Protein AF-A0A1S3FT47-F1 (afdb_monomer_lite)

Sequence (102 aa):
MASASSQPAALSAEQAKVVLAEVIQAFAAPENAVRMDEARDNACNDMGKMLQFVLPVATQIQQEVIKAYGFSCDGEGGWGAERGAGASPTPIPGFPPRPPPS

Secondary structure (DSSP, 8-state):
------PPPPPPHHHHHHHHHHHHHHHHSHHHHHHHHHHHHHHTT-HHHHHHHHHHHHHHHHHHHHHHTT--S-SS--SS-SSSS----PPPTT-PPPPPP-

InterPro domains:
  IPR026317 Protein C10 [PF14974] (13-77)
  IPR026317 Protein C10 [PTHR13463] (3-77)

Foldseek 3Di:
DDPPPPPDPPQDPVNVVVLVVVLVVLCVPPVLVVQLVVQVVVCVPPPVSCLVRNVVSSVVSSCVSVVVVVDDPPPPPDSPPPDDDDDDPDDDPPDDDDDDDD

Organism: Dipodomys ordii (NCBI:txid10020)

Radius of gyration: 19.79 Å; chains: 1; bounding box: 49×40×38 Å

pLDDT: mean 71.82, std 19.05, range [34.97, 93.06]

Structure (mmCIF, N/CA/C/O backbone):
data_AF-A0A1S3FT47-F1
#
_entry.id   AF-A0A1S3FT47-F1
#
loop_
_atom_site.group_PDB
_atom_site.id
_atom_site.type_symbol
_atom_site.label_atom_id
_atom_site.label_alt_id
_atom_site.label_comp_id
_atom_site.label_asym_id
_atom_site.label_entity_id
_atom_site.label_seq_id
_atom_site.pdbx_PDB_ins_code
_atom_site.Cartn_x
_atom_site.Cartn_y
_atom_site.Cartn_z
_atom_site.occupancy
_atom_site.B_iso_or_equiv
_atom_site.auth_seq_id
_atom_site.auth_comp_id
_atom_site.auth_asym_id
_atom_site.auth_atom_id
_atom_site.pdbx_PDB_model_num
ATOM 1 N N . MET A 1 1 ? -6.722 34.621 24.877 1.00 37.94 1 MET A N 1
ATOM 2 C CA . MET A 1 1 ? -7.603 33.577 24.315 1.00 37.94 1 MET A CA 1
ATOM 3 C C . MET A 1 1 ? -6.793 32.294 24.251 1.00 37.94 1 MET A C 1
ATOM 5 O O . MET A 1 1 ? -5.700 32.335 23.704 1.00 37.94 1 MET A O 1
ATOM 9 N N . ALA A 1 2 ? -7.251 31.218 24.889 1.00 34.97 2 ALA A N 1
ATOM 10 C CA . ALA A 1 2 ? -6.594 29.915 24.827 1.00 34.97 2 ALA A CA 1
ATOM 11 C C . ALA A 1 2 ? -6.988 29.242 23.506 1.00 34.97 2 ALA A C 1
ATOM 13 O O . ALA A 1 2 ? -8.164 28.946 23.306 1.00 34.97 2 ALA A O 1
ATOM 14 N N . SER A 1 3 ? -6.030 29.045 22.597 1.00 37.53 3 SER A N 1
ATOM 15 C CA . SER A 1 3 ? -6.227 28.144 21.462 1.00 37.53 3 SER A CA 1
ATOM 16 C C . SER A 1 3 ? -6.401 26.742 22.025 1.00 37.53 3 SER A C 1
ATOM 18 O O . SER A 1 3 ? -5.461 26.175 22.578 1.00 37.53 3 SER A O 1
ATOM 20 N N . ALA A 1 4 ? -7.614 26.205 21.925 1.00 39.19 4 ALA A N 1
ATOM 21 C CA . ALA A 1 4 ? -7.849 24.787 22.104 1.00 39.19 4 ALA A CA 1
ATOM 22 C C . ALA A 1 4 ? -7.043 24.066 21.018 1.00 39.19 4 ALA A C 1
ATOM 24 O O . ALA A 1 4 ? -7.412 24.086 19.844 1.00 39.19 4 ALA A O 1
ATOM 25 N N . SER A 1 5 ? -5.904 23.487 21.395 1.00 39.97 5 SER A N 1
ATOM 26 C CA . SER A 1 5 ? -5.261 22.460 20.593 1.00 39.97 5 SER A CA 1
ATOM 27 C C . SER A 1 5 ? -6.275 21.332 20.472 1.00 39.97 5 SER A C 1
ATOM 29 O O . SER A 1 5 ? -6.566 20.636 21.444 1.00 39.97 5 SER A O 1
ATOM 31 N N . SER A 1 6 ? -6.890 21.220 19.296 1.00 44.34 6 SER A N 1
ATOM 32 C CA . SER A 1 6 ? -7.760 20.106 18.950 1.00 44.34 6 SER A CA 1
ATOM 33 C C . SER A 1 6 ? -6.901 18.849 19.039 1.00 44.34 6 SER A C 1
ATOM 35 O O . SER A 1 6 ? -6.145 18.543 18.120 1.00 44.34 6 SER A O 1
ATOM 37 N N . GLN A 1 7 ? -6.910 18.194 20.203 1.00 40.75 7 GLN A N 1
ATOM 38 C CA . GLN A 1 7 ? -6.192 16.946 20.406 1.00 40.75 7 GLN A CA 1
ATOM 39 C C . GLN A 1 7 ? -6.710 15.976 19.342 1.00 40.75 7 GLN A C 1
ATOM 41 O O . GLN A 1 7 ? -7.929 15.785 19.267 1.00 40.75 7 GLN A O 1
ATOM 46 N N . PRO A 1 8 ? -5.841 15.397 18.492 1.00 54.38 8 PRO A N 1
ATOM 47 C CA . PRO A 1 8 ? -6.284 14.353 17.587 1.00 54.38 8 PRO A CA 1
ATOM 48 C C . PRO A 1 8 ? -6.902 13.264 18.459 1.00 54.38 8 PRO A C 1
ATOM 50 O O . PRO A 1 8 ? -6.287 12.842 19.441 1.00 54.38 8 PRO A O 1
ATOM 53 N N . ALA A 1 9 ? -8.152 12.899 18.165 1.00 55.72 9 ALA A N 1
ATOM 54 C CA . ALA A 1 9 ? -8.878 11.896 18.928 1.00 55.72 9 ALA A CA 1
ATOM 55 C C . ALA A 1 9 ? -7.972 10.669 19.082 1.00 55.72 9 ALA A C 1
ATOM 57 O O . ALA A 1 9 ? -7.541 10.082 18.090 1.00 55.72 9 ALA A O 1
ATOM 58 N N . ALA A 1 10 ? -7.608 10.342 20.323 1.00 61.12 10 ALA A N 1
ATOM 59 C CA . ALA A 1 10 ? -6.752 9.203 20.590 1.00 61.12 10 ALA A CA 1
ATOM 60 C C . ALA A 1 10 ? -7.512 7.948 20.165 1.00 61.12 10 ALA A C 1
ATOM 62 O O . ALA A 1 10 ? -8.579 7.637 20.692 1.00 61.12 10 ALA A O 1
ATOM 63 N N . LEU A 1 11 ? -6.977 7.259 19.169 1.00 66.50 11 LEU A N 1
ATOM 64 C CA . LEU A 1 11 ? -7.581 6.055 18.623 1.00 66.50 11 LEU A CA 1
ATOM 65 C C . LEU A 1 11 ? -7.460 4.962 19.661 1.00 66.50 11 LEU A C 1
ATOM 67 O O . LEU A 1 11 ? -6.344 4.663 20.096 1.00 66.50 11 LEU A O 1
ATOM 71 N N . SER A 1 12 ? -8.574 4.334 20.034 1.00 78.50 12 SER A N 1
ATOM 72 C CA . SER A 1 12 ? -8.459 3.107 20.816 1.00 78.50 12 SER A CA 1
ATOM 73 C C . SER A 1 12 ? -7.743 2.039 19.984 1.00 78.50 12 SER A C 1
ATOM 75 O O . SER A 1 12 ? -7.883 1.988 18.757 1.00 78.50 12 SER A O 1
ATOM 77 N N . ALA A 1 13 ? -7.003 1.147 20.644 1.00 81.62 13 ALA A N 1
ATOM 78 C CA . ALA A 1 13 ? -6.334 0.032 19.982 1.00 81.62 13 ALA A CA 1
ATOM 79 C C . ALA A 1 13 ? -7.333 -0.837 19.194 1.00 81.62 13 ALA A C 1
ATOM 81 O O . ALA A 1 13 ? -7.005 -1.340 18.121 1.00 81.62 13 ALA A O 1
ATOM 82 N N . GLU A 1 14 ? -8.566 -0.980 19.687 1.00 85.06 14 GLU A N 1
ATOM 83 C CA . GLU A 1 14 ? -9.650 -1.661 18.972 1.00 85.06 14 GLU A CA 1
ATOM 84 C C . GLU A 1 14 ? -10.026 -0.947 17.669 1.00 85.06 14 GLU A C 1
ATOM 86 O O . GLU A 1 14 ? -10.172 -1.597 16.636 1.00 85.06 14 GLU A O 1
ATOM 91 N N . GLN A 1 15 ? -10.126 0.383 17.689 1.00 81.38 15 GLN A N 1
ATOM 92 C CA . GLN A 1 15 ? -10.452 1.168 16.496 1.00 81.38 15 GLN A CA 1
ATOM 93 C C . GLN A 1 15 ? -9.317 1.115 15.477 1.00 81.38 15 GLN A C 1
ATOM 95 O O . GLN A 1 15 ? -9.571 0.909 14.295 1.00 81.38 15 GLN A O 1
ATOM 100 N N . ALA A 1 16 ? -8.063 1.212 15.925 1.00 83.19 16 ALA A N 1
ATOM 101 C CA . ALA A 1 16 ? -6.907 1.077 15.047 1.00 83.19 16 ALA A CA 1
ATOM 102 C C . ALA A 1 16 ? -6.884 -0.285 14.335 1.00 83.19 16 ALA A C 1
ATOM 104 O O . ALA A 1 16 ? -6.586 -0.346 13.147 1.00 83.19 16 ALA A O 1
ATOM 105 N N . LYS A 1 17 ? -7.251 -1.375 15.022 1.00 87.06 17 LYS A N 1
ATOM 106 C CA . LYS A 1 17 ? -7.355 -2.708 14.404 1.00 87.06 17 LYS A CA 1
ATOM 107 C C . LYS A 1 17 ? -8.426 -2.763 13.318 1.00 87.06 17 LYS A C 1
ATOM 109 O O . LYS A 1 17 ? -8.170 -3.340 12.267 1.00 87.06 17 LYS A O 1
ATOM 114 N N . VAL A 1 18 ? -9.593 -2.163 13.561 1.00 89.00 18 VAL A N 1
ATOM 115 C CA . VAL A 1 18 ? -10.676 -2.093 12.566 1.00 89.00 18 VAL A CA 1
ATOM 116 C C . VAL A 1 18 ? -10.228 -1.281 11.354 1.00 89.00 18 VAL A C 1
ATOM 118 O O . VAL A 1 18 ? -10.316 -1.768 10.234 1.00 89.00 18 VAL A O 1
ATOM 121 N N . VAL A 1 19 ? -9.647 -0.099 11.572 1.00 86.94 19 VAL A N 1
ATOM 122 C CA . VAL A 1 19 ? -9.133 0.750 10.488 1.00 86.94 19 VAL A CA 1
ATOM 123 C C . VAL A 1 19 ? -8.041 0.032 9.692 1.00 86.94 19 VAL A C 1
ATOM 125 O O . VAL A 1 19 ? -8.055 0.071 8.469 1.00 86.94 19 VAL A O 1
ATOM 128 N N . LEU A 1 20 ? -7.110 -0.663 10.352 1.00 88.69 20 LEU A N 1
ATOM 129 C CA . LEU A 1 20 ? -6.068 -1.433 9.667 1.00 88.69 20 LEU A CA 1
ATOM 130 C C . LEU A 1 20 ? -6.649 -2.592 8.848 1.00 88.69 20 LEU A C 1
ATOM 132 O O . LEU A 1 20 ? -6.183 -2.828 7.736 1.00 88.69 20 LEU A O 1
ATOM 136 N N . ALA A 1 21 ? -7.660 -3.296 9.364 1.00 91.25 21 ALA A N 1
ATOM 137 C CA . ALA A 1 21 ? -8.345 -4.351 8.618 1.00 91.25 21 ALA A CA 1
ATOM 138 C C . ALA A 1 21 ? -9.029 -3.792 7.361 1.00 91.25 21 ALA A C 1
ATOM 140 O O . ALA A 1 21 ? -8.871 -4.354 6.280 1.00 91.25 21 ALA A O 1
ATOM 141 N N . GLU A 1 22 ? -9.695 -2.647 7.487 1.00 90.44 22 GLU A N 1
ATOM 142 C CA . GLU A 1 22 ? -10.346 -1.949 6.376 1.00 90.44 22 GLU A CA 1
ATOM 143 C C . GLU A 1 22 ? -9.327 -1.445 5.348 1.00 90.44 22 GLU A C 1
ATOM 145 O O . GLU A 1 22 ? -9.543 -1.576 4.147 1.00 90.44 22 GLU A O 1
ATOM 150 N N . VAL A 1 23 ? -8.170 -0.939 5.792 1.00 90.19 23 VAL A N 1
ATOM 151 C CA . VAL A 1 23 ? -7.058 -0.569 4.903 1.00 90.19 23 VAL A CA 1
ATOM 152 C C . VAL A 1 23 ? -6.569 -1.791 4.127 1.00 90.19 23 VAL A C 1
ATOM 154 O O . VAL A 1 23 ? -6.434 -1.721 2.909 1.00 90.19 23 VAL A O 1
ATOM 157 N N . ILE A 1 24 ? -6.351 -2.928 4.794 1.00 92.38 24 ILE A N 1
ATOM 158 C CA . ILE A 1 24 ? -5.941 -4.178 4.132 1.00 92.38 24 ILE A CA 1
ATOM 159 C C . ILE A 1 24 ? -7.000 -4.627 3.115 1.00 92.38 24 ILE A C 1
ATOM 161 O O . ILE A 1 24 ? -6.652 -5.017 2.001 1.00 92.38 24 ILE A O 1
ATOM 165 N N . GLN A 1 25 ? -8.286 -4.539 3.460 1.00 92.62 25 GLN A N 1
ATOM 166 C CA . GLN A 1 25 ? -9.374 -4.843 2.528 1.00 92.62 25 GLN A CA 1
ATOM 167 C C . GLN A 1 25 ? -9.411 -3.870 1.348 1.00 92.62 25 GLN A C 1
ATOM 169 O O . GLN A 1 25 ? -9.613 -4.304 0.217 1.00 92.62 25 GLN A O 1
ATOM 174 N N . ALA A 1 26 ? -9.145 -2.583 1.573 1.00 91.38 26 ALA A N 1
ATOM 175 C CA . ALA A 1 26 ? -9.045 -1.598 0.507 1.00 91.38 26 ALA A CA 1
ATOM 176 C C . ALA A 1 26 ? -7.875 -1.904 -0.432 1.00 91.38 26 ALA A C 1
ATOM 178 O O . ALA A 1 26 ? -8.039 -1.781 -1.641 1.00 91.38 26 ALA A O 1
ATOM 179 N N . PHE A 1 27 ? -6.731 -2.372 0.073 1.00 91.25 27 PHE A N 1
ATOM 180 C CA . PHE A 1 27 ? -5.641 -2.870 -0.775 1.00 91.25 27 PHE A CA 1
ATOM 181 C C . PHE A 1 27 ? -6.027 -4.120 -1.578 1.00 91.25 27 PHE A C 1
ATOM 183 O O . PHE A 1 27 ? -5.545 -4.294 -2.694 1.00 91.25 27 PHE A O 1
ATOM 190 N N . ALA A 1 28 ? -6.892 -4.976 -1.029 1.00 90.56 28 ALA A N 1
ATOM 191 C CA . ALA A 1 28 ? -7.376 -6.186 -1.691 1.00 90.56 28 ALA A CA 1
ATOM 192 C C . ALA A 1 28 ? -8.519 -5.935 -2.694 1.00 90.56 28 ALA A C 1
ATOM 194 O O . ALA A 1 28 ? -8.857 -6.838 -3.462 1.00 90.56 28 ALA A O 1
ATOM 195 N N . ALA A 1 29 ? -9.118 -4.739 -2.706 1.00 92.75 29 ALA A N 1
ATOM 196 C CA . ALA A 1 29 ? -10.133 -4.375 -3.689 1.00 92.75 29 ALA A CA 1
ATOM 197 C C . ALA A 1 29 ? -9.538 -4.438 -5.109 1.00 92.75 29 ALA A C 1
ATOM 199 O O . ALA A 1 29 ? -8.418 -3.961 -5.318 1.00 92.75 29 ALA A O 1
ATOM 200 N N . PRO A 1 30 ? -10.258 -5.000 -6.095 1.00 88.81 30 PRO A N 1
ATOM 201 C CA . PRO A 1 30 ? -9.705 -5.273 -7.419 1.00 88.81 30 PRO A CA 1
ATOM 202 C C . PRO A 1 30 ? -9.182 -4.008 -8.108 1.00 88.81 30 PRO A C 1
ATOM 204 O O . PRO A 1 30 ? -8.128 -4.044 -8.736 1.00 88.81 30 PRO A O 1
ATOM 207 N N . GLU A 1 31 ? -9.840 -2.862 -7.926 1.00 90.69 31 GLU A N 1
ATOM 208 C CA . GLU A 1 31 ? -9.404 -1.591 -8.511 1.00 90.69 31 GLU A CA 1
ATOM 209 C C . GLU A 1 31 ? -8.081 -1.095 -7.909 1.00 90.69 31 GLU A C 1
ATOM 211 O O . GLU A 1 31 ? -7.265 -0.481 -8.594 1.00 90.69 31 GLU A O 1
ATOM 216 N N . ASN A 1 32 ? -7.859 -1.345 -6.620 1.00 91.94 32 ASN A N 1
ATOM 217 C CA . ASN A 1 32 ? -6.664 -0.910 -5.899 1.00 91.94 32 ASN A CA 1
ATOM 218 C C . ASN A 1 32 ? -5.503 -1.888 -6.083 1.00 91.94 32 ASN A C 1
ATOM 220 O O . ASN A 1 32 ? -4.359 -1.457 -6.221 1.00 91.94 32 ASN A O 1
ATOM 224 N N . ALA A 1 33 ? -5.803 -3.184 -6.167 1.00 90.88 33 ALA A N 1
ATOM 225 C CA . ALA A 1 33 ? -4.841 -4.221 -6.506 1.00 90.88 33 ALA A CA 1
ATOM 226 C C . ALA A 1 33 ? -4.250 -4.002 -7.908 1.00 90.88 33 ALA A C 1
ATOM 228 O O . ALA A 1 33 ? -3.035 -4.089 -8.066 1.00 90.88 33 ALA A O 1
ATOM 229 N N . VAL A 1 34 ? -5.073 -3.630 -8.898 1.00 93.06 34 VAL A N 1
ATOM 230 C CA . VAL A 1 34 ? -4.594 -3.285 -10.250 1.00 93.06 34 VAL A CA 1
ATOM 231 C C . VAL A 1 34 ? -3.653 -2.080 -10.206 1.00 93.06 34 VAL A C 1
ATOM 233 O O . VAL A 1 34 ? -2.540 -2.166 -10.712 1.00 93.06 34 VAL A O 1
ATOM 236 N N . ARG A 1 35 ? -4.029 -0.992 -9.519 1.00 90.56 35 ARG A N 1
ATOM 237 C CA . ARG A 1 35 ? -3.164 0.198 -9.379 1.00 90.56 35 ARG A CA 1
ATOM 238 C C . ARG A 1 35 ? -1.834 -0.112 -8.685 1.00 90.56 35 ARG A C 1
ATOM 240 O O . ARG A 1 35 ? -0.800 0.446 -9.046 1.00 90.56 35 ARG A O 1
ATOM 247 N N . MET A 1 36 ? -1.859 -0.981 -7.673 1.00 91.44 36 MET A N 1
ATOM 248 C CA . MET A 1 36 ? -0.659 -1.472 -6.991 1.00 91.44 36 MET A CA 1
ATOM 249 C C . MET A 1 36 ? 0.239 -2.275 -7.925 1.00 91.44 36 MET A C 1
ATOM 251 O O . MET A 1 36 ? 1.453 -2.093 -7.888 1.00 91.44 36 MET A O 1
ATOM 255 N N . ASP A 1 37 ? -0.341 -3.145 -8.748 1.00 91.25 37 ASP A N 1
ATOM 256 C CA . ASP A 1 37 ? 0.398 -3.966 -9.703 1.00 91.25 37 ASP A CA 1
ATOM 257 C C . ASP A 1 37 ? 1.028 -3.105 -10.802 1.00 91.25 37 ASP A C 1
ATOM 259 O O . ASP A 1 37 ? 2.240 -3.149 -10.975 1.00 91.25 37 ASP A O 1
ATOM 263 N N . GLU A 1 38 ? 0.261 -2.194 -11.408 1.00 90.31 38 GLU A N 1
ATOM 264 C CA . GLU A 1 38 ? 0.751 -1.234 -12.408 1.00 90.31 38 GLU A CA 1
ATOM 265 C C . GLU A 1 38 ? 1.910 -0.376 -11.877 1.00 90.31 38 GLU A C 1
ATOM 267 O O . GLU A 1 38 ? 2.930 -0.191 -12.549 1.00 90.31 38 GLU A O 1
ATOM 272 N N . ALA A 1 39 ? 1.791 0.131 -10.645 1.00 89.06 39 ALA A N 1
ATOM 273 C CA . ALA A 1 39 ? 2.852 0.903 -10.007 1.00 89.06 39 ALA A CA 1
ATOM 274 C C . ALA A 1 39 ? 4.114 0.061 -9.751 1.00 89.06 39 ALA A C 1
ATOM 276 O O . ALA A 1 39 ? 5.235 0.573 -9.847 1.00 89.06 39 ALA A O 1
ATOM 277 N N . ARG A 1 40 ? 3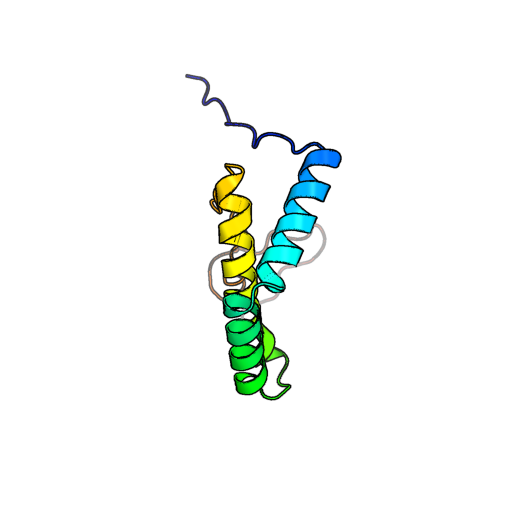.947 -1.226 -9.424 1.00 88.00 40 ARG A N 1
ATOM 278 C CA . ARG A 1 40 ? 5.048 -2.158 -9.155 1.00 88.00 40 ARG A CA 1
ATOM 279 C C . ARG A 1 40 ? 5.747 -2.584 -10.447 1.00 88.00 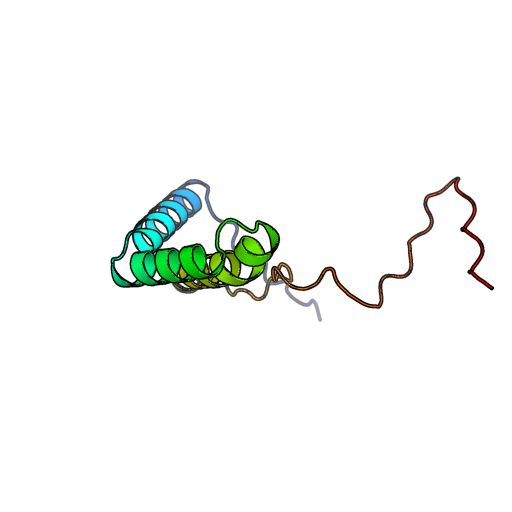40 ARG A C 1
ATOM 281 O O . ARG A 1 40 ? 6.978 -2.598 -10.479 1.00 88.00 40 ARG A O 1
ATOM 288 N N . ASP A 1 41 ? 4.988 -2.843 -11.508 1.00 91.00 41 ASP A N 1
ATOM 289 C CA . ASP A 1 41 ? 5.496 -3.113 -12.855 1.00 91.00 41 ASP A CA 1
ATOM 290 C C . ASP A 1 41 ? 6.303 -1.927 -13.387 1.00 91.00 41 ASP A C 1
ATOM 292 O O . ASP A 1 41 ? 7.439 -2.090 -13.838 1.00 91.00 41 ASP A O 1
ATOM 296 N N . ASN A 1 42 ? 5.791 -0.705 -13.217 1.00 85.50 42 ASN A N 1
ATOM 297 C CA . ASN A 1 42 ? 6.505 0.506 -13.618 1.00 85.50 42 ASN A CA 1
ATOM 298 C C . ASN A 1 42 ? 7.790 0.754 -12.798 1.00 85.50 42 ASN A C 1
ATOM 300 O O . ASN A 1 42 ? 8.747 1.365 -13.286 1.00 85.50 42 ASN A O 1
ATOM 304 N N . ALA A 1 43 ? 7.848 0.265 -11.554 1.00 88.56 43 ALA A N 1
ATOM 305 C CA . ALA A 1 43 ? 9.048 0.348 -10.728 1.00 88.56 43 ALA A CA 1
ATOM 306 C C . ALA A 1 43 ? 10.151 -0.635 -11.156 1.00 88.56 43 ALA A C 1
ATOM 308 O O . ALA A 1 43 ? 11.322 -0.353 -10.906 1.00 88.56 43 ALA A O 1
ATOM 309 N N . CYS A 1 44 ? 9.811 -1.744 -11.827 1.00 81.06 44 CYS A N 1
ATOM 310 C CA . CYS A 1 44 ? 10.761 -2.724 -12.371 1.00 81.06 44 CYS A CA 1
ATOM 311 C C . CYS A 1 44 ? 11.866 -3.120 -11.362 1.00 81.06 44 CYS A C 1
ATOM 313 O O . CYS A 1 44 ? 13.059 -3.099 -11.662 1.00 81.06 44 CYS A O 1
ATOM 315 N N . ASN A 1 45 ? 11.458 -3.434 -10.126 1.00 80.94 45 ASN A N 1
ATOM 316 C CA . ASN A 1 45 ? 12.327 -3.855 -9.016 1.00 80.94 45 ASN A CA 1
ATOM 317 C C . ASN A 1 45 ? 13.357 -2.808 -8.521 1.00 80.94 45 ASN A C 1
ATOM 319 O O . ASN A 1 45 ? 14.191 -3.114 -7.668 1.00 80.94 45 ASN A O 1
ATOM 323 N N . ASP A 1 46 ? 13.303 -1.568 -9.015 1.00 89.94 46 ASP A N 1
ATOM 324 C CA . ASP A 1 46 ? 14.100 -0.454 -8.504 1.00 89.94 46 ASP A CA 1
ATOM 325 C C . ASP A 1 46 ? 13.454 0.076 -7.220 1.00 89.94 46 ASP A C 1
ATOM 327 O O . ASP A 1 46 ? 12.343 0.609 -7.223 1.00 89.94 46 ASP A O 1
ATOM 331 N N . MET A 1 47 ? 14.158 -0.077 -6.100 1.00 82.69 47 MET A N 1
ATOM 332 C CA . MET A 1 47 ? 13.656 0.323 -4.786 1.00 82.69 47 MET A CA 1
ATOM 333 C C . MET A 1 47 ? 13.348 1.831 -4.708 1.00 82.69 47 MET A C 1
ATOM 335 O O . MET A 1 47 ? 12.383 2.229 -4.057 1.00 82.69 47 MET A O 1
ATOM 339 N N . GLY A 1 48 ? 14.106 2.676 -5.414 1.00 85.69 48 GLY A N 1
ATOM 340 C CA . GLY A 1 48 ? 13.844 4.112 -5.497 1.00 85.69 48 GLY A CA 1
ATOM 341 C C . GLY A 1 48 ? 12.583 4.425 -6.301 1.00 85.69 48 GLY A C 1
ATOM 342 O O . GLY A 1 48 ? 11.824 5.324 -5.940 1.00 85.69 48 GLY A O 1
ATOM 343 N N . LYS A 1 49 ? 12.311 3.674 -7.369 1.00 85.12 49 LYS A N 1
ATOM 344 C CA . LYS A 1 49 ? 11.058 3.779 -8.127 1.00 85.12 49 LYS A CA 1
ATOM 345 C C . LYS A 1 49 ? 9.876 3.186 -7.372 1.00 85.12 49 LYS A C 1
ATOM 347 O O . LYS A 1 49 ? 8.795 3.753 -7.442 1.00 85.12 49 LYS A O 1
ATOM 352 N N . MET A 1 50 ? 10.061 2.125 -6.591 1.00 87.75 50 MET A N 1
ATOM 353 C CA . MET A 1 50 ? 9.002 1.609 -5.719 1.00 87.75 50 MET A CA 1
ATOM 354 C C . MET A 1 50 ? 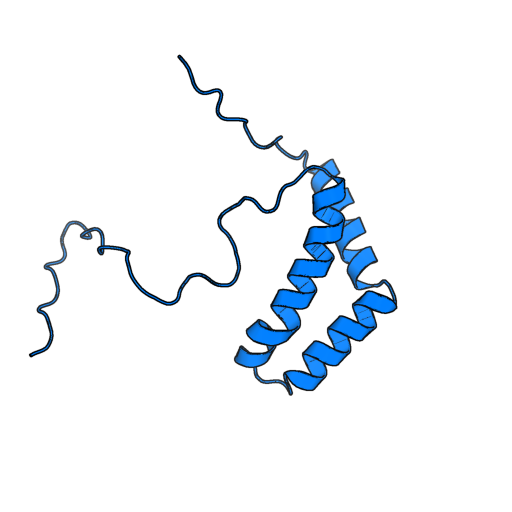8.521 2.682 -4.737 1.00 87.75 50 MET A C 1
ATOM 356 O O . MET A 1 50 ? 7.319 2.889 -4.597 1.00 87.75 50 MET A O 1
ATOM 360 N N . LEU A 1 51 ? 9.439 3.435 -4.126 1.00 86.88 51 LEU A N 1
ATOM 361 C CA . LEU A 1 51 ? 9.078 4.564 -3.262 1.00 86.88 51 LEU A CA 1
ATOM 362 C C . LEU A 1 51 ? 8.459 5.750 -4.025 1.00 86.88 51 LEU A C 1
ATOM 364 O O . LEU A 1 51 ? 7.773 6.563 -3.421 1.00 86.88 51 LEU A O 1
ATOM 368 N N . GLN A 1 52 ? 8.676 5.872 -5.335 1.00 85.75 52 GLN A N 1
ATOM 369 C CA . GLN A 1 52 ? 8.104 6.956 -6.147 1.00 85.75 52 GLN A CA 1
ATOM 370 C C . GLN A 1 52 ? 6.772 6.590 -6.812 1.00 85.75 52 GLN A C 1
ATOM 372 O O . GLN A 1 52 ? 5.985 7.484 -7.097 1.00 85.75 52 GLN A O 1
ATOM 377 N N . PHE A 1 53 ? 6.511 5.306 -7.063 1.00 87.88 53 PHE A N 1
ATOM 378 C CA . PHE A 1 53 ? 5.301 4.841 -7.747 1.00 87.88 53 PHE A CA 1
ATOM 379 C C . PHE A 1 53 ? 4.376 4.056 -6.823 1.00 87.88 53 PHE A C 1
ATOM 381 O O . PHE A 1 53 ? 3.193 4.361 -6.746 1.00 87.88 53 PHE A O 1
ATOM 388 N N . VAL A 1 54 ? 4.894 3.074 -6.083 1.00 88.00 54 VAL A N 1
ATOM 389 C CA . VAL A 1 54 ? 4.066 2.203 -5.233 1.00 88.00 54 VAL A CA 1
ATOM 390 C C . VAL A 1 54 ? 3.660 2.928 -3.954 1.00 88.00 54 VAL A C 1
ATOM 392 O O . VAL A 1 54 ? 2.499 2.884 -3.561 1.00 88.00 54 VAL A O 1
ATOM 395 N N . LEU A 1 55 ? 4.587 3.646 -3.318 1.00 88.25 55 LEU A N 1
ATOM 396 C CA . LEU A 1 55 ? 4.310 4.326 -2.052 1.00 88.25 55 LEU A CA 1
ATOM 397 C C . LEU A 1 55 ? 3.217 5.411 -2.158 1.00 88.25 55 LEU A C 1
ATOM 399 O O . LEU A 1 55 ? 2.337 5.408 -1.293 1.00 88.25 55 LEU A O 1
ATOM 403 N N . PRO A 1 56 ? 3.181 6.298 -3.177 1.00 87.44 56 PRO A N 1
ATOM 404 C CA . PRO A 1 56 ? 2.088 7.262 -3.305 1.00 87.44 56 PRO A CA 1
ATOM 405 C C . PRO A 1 56 ? 0.735 6.589 -3.514 1.00 87.44 56 PRO A C 1
ATOM 407 O O . PRO A 1 56 ? -0.243 6.995 -2.894 1.00 87.44 56 PRO A O 1
ATOM 410 N N . VAL A 1 57 ? 0.680 5.526 -4.322 1.00 90.00 57 VAL A N 1
ATOM 411 C CA . VAL A 1 57 ? -0.568 4.791 -4.570 1.00 90.00 57 VAL A CA 1
ATOM 412 C C . VAL A 1 57 ? -1.035 4.092 -3.289 1.00 90.00 57 VAL A C 1
ATOM 414 O O . VAL A 1 57 ? -2.212 4.160 -2.946 1.00 90.00 57 VAL A O 1
ATOM 417 N N . ALA A 1 58 ? -0.116 3.498 -2.523 1.00 89.19 58 ALA A N 1
ATOM 418 C CA . ALA A 1 58 ? -0.430 2.849 -1.252 1.00 89.19 58 ALA A CA 1
ATOM 419 C C . ALA A 1 58 ? -0.930 3.856 -0.209 1.00 89.19 58 ALA A C 1
ATOM 421 O O . ALA A 1 58 ? -1.944 3.634 0.453 1.00 89.19 58 ALA A O 1
ATOM 422 N N . THR A 1 59 ? -0.259 5.004 -0.125 1.00 88.81 59 THR A N 1
ATOM 423 C CA . THR A 1 59 ? -0.658 6.106 0.753 1.00 88.81 59 THR A CA 1
ATOM 424 C C . THR A 1 59 ? -2.040 6.628 0.373 1.00 88.81 59 THR A C 1
ATOM 426 O O . THR A 1 59 ? -2.854 6.893 1.249 1.00 88.81 59 THR A O 1
ATOM 429 N N . GLN A 1 60 ? -2.344 6.732 -0.920 1.00 88.25 60 GLN A N 1
ATOM 430 C CA . GLN A 1 60 ? -3.635 7.212 -1.405 1.00 88.25 60 GLN A CA 1
ATOM 431 C C . GLN A 1 60 ? -4.777 6.242 -1.058 1.00 88.25 60 GLN A C 1
ATOM 433 O O . GLN A 1 60 ? -5.801 6.681 -0.540 1.00 88.25 60 GLN A O 1
ATOM 438 N N . ILE A 1 61 ? -4.577 4.929 -1.234 1.00 89.12 61 ILE A N 1
ATOM 439 C CA . ILE A 1 61 ? -5.544 3.892 -0.819 1.00 89.12 61 ILE A CA 1
ATOM 440 C C . ILE A 1 61 ? -5.787 3.956 0.694 1.00 89.12 61 ILE A C 1
ATOM 442 O O . ILE A 1 61 ? -6.928 3.967 1.152 1.00 89.12 61 ILE A O 1
ATOM 446 N N . GLN A 1 62 ? -4.712 4.047 1.478 1.00 85.81 62 GLN A N 1
ATOM 447 C CA . GLN A 1 62 ? -4.798 4.136 2.931 1.00 85.81 62 GLN A CA 1
ATOM 448 C C . GLN A 1 62 ? -5.495 5.431 3.390 1.00 85.81 62 GLN A C 1
ATOM 450 O O . GLN A 1 62 ? -6.289 5.399 4.330 1.00 85.81 62 GLN A O 1
ATOM 455 N N . GLN A 1 63 ? -5.252 6.557 2.714 1.00 84.75 63 GLN A N 1
ATOM 456 C CA . GLN A 1 63 ? -5.913 7.833 2.996 1.00 84.75 63 GLN A CA 1
ATOM 457 C C . GLN A 1 63 ? -7.423 7.776 2.761 1.00 84.75 63 GLN A C 1
ATOM 459 O O . GLN A 1 63 ? -8.160 8.339 3.563 1.00 84.75 63 GLN A O 1
ATOM 464 N N . GLU A 1 64 ? -7.900 7.114 1.707 1.00 85.62 64 GLU A N 1
ATOM 465 C CA . GLU A 1 64 ? -9.342 7.003 1.441 1.00 85.62 64 GLU A CA 1
ATOM 466 C C . GLU A 1 64 ? -10.082 6.293 2.583 1.00 85.62 64 GLU A C 1
ATOM 468 O O . GLU A 1 64 ? -11.139 6.755 3.012 1.00 85.62 64 GLU A O 1
ATOM 473 N N . VAL A 1 65 ? -9.486 5.240 3.154 1.00 85.25 65 VAL A N 1
ATOM 474 C CA . VAL A 1 65 ? -10.053 4.553 4.324 1.00 85.25 65 VAL A CA 1
ATOM 475 C C . VAL A 1 65 ? -9.976 5.440 5.561 1.00 85.25 65 VAL A C 1
ATOM 477 O O . VAL A 1 65 ? -10.967 5.629 6.255 1.00 85.25 65 VAL A O 1
ATOM 480 N N . ILE A 1 66 ? -8.812 6.028 5.833 1.00 82.00 66 ILE A N 1
ATOM 481 C CA . ILE A 1 66 ? -8.550 6.794 7.057 1.00 82.00 66 ILE A CA 1
ATOM 482 C C . ILE A 1 66 ? -9.378 8.095 7.120 1.00 82.00 66 ILE A C 1
ATOM 484 O O . ILE A 1 66 ? -9.864 8.459 8.195 1.00 82.00 66 ILE A O 1
ATOM 488 N N . LYS A 1 67 ? -9.650 8.746 5.979 1.00 79.06 67 LYS A N 1
ATOM 489 C CA . LYS A 1 67 ? -10.551 9.914 5.890 1.00 79.06 67 LYS A CA 1
ATOM 490 C C . LYS A 1 67 ? -11.963 9.604 6.392 1.00 79.06 67 LYS A C 1
ATOM 492 O O . LYS A 1 67 ? -12.571 10.458 7.036 1.00 79.06 67 LYS A O 1
ATOM 497 N N . ALA A 1 68 ? -12.475 8.394 6.149 1.00 75.44 68 ALA A N 1
ATOM 498 C CA . ALA A 1 68 ? -13.808 7.984 6.600 1.00 75.44 68 ALA A CA 1
ATOM 499 C C . ALA A 1 68 ? -13.934 7.945 8.136 1.00 75.44 68 ALA A C 1
ATOM 501 O O . ALA A 1 68 ? -15.027 8.096 8.675 1.00 75.44 68 ALA A O 1
ATOM 502 N N . TYR A 1 69 ? -12.809 7.809 8.842 1.00 73.44 69 TYR A N 1
ATOM 503 C CA . TYR A 1 69 ? -12.742 7.803 10.304 1.00 73.44 69 TYR A CA 1
ATOM 504 C C . TYR A 1 69 ? -12.441 9.190 10.903 1.00 73.44 69 TYR A C 1
ATOM 506 O O . TYR A 1 69 ? -12.222 9.304 12.107 1.00 73.44 69 TYR A O 1
ATOM 514 N N . GLY A 1 70 ? -12.445 10.255 10.089 1.00 67.25 70 GLY A N 1
ATOM 515 C CA . GLY A 1 70 ? -12.247 11.634 10.553 1.00 67.25 70 GLY A CA 1
ATOM 516 C C . GLY A 1 70 ? -10.784 12.025 10.768 1.00 67.25 70 GLY A C 1
ATOM 517 O O . GLY A 1 70 ? -10.497 13.069 11.351 1.00 67.25 70 GLY A O 1
ATOM 518 N N . PHE A 1 71 ? -9.850 11.214 10.281 1.00 67.31 71 PHE A N 1
ATOM 519 C CA . PHE A 1 71 ? -8.447 11.587 10.230 1.00 67.31 71 PHE A CA 1
ATOM 520 C C . PHE A 1 71 ? -8.179 12.398 8.975 1.00 67.31 71 PHE A C 1
ATOM 522 O O . PHE A 1 71 ? -8.116 11.873 7.859 1.00 67.31 71 PHE A O 1
ATOM 529 N N . SER A 1 72 ? -7.974 13.692 9.163 1.00 56.53 72 SER A N 1
ATOM 530 C CA . SER A 1 72 ? -7.394 14.508 8.112 1.00 56.53 72 SER A CA 1
ATOM 531 C C . SER A 1 72 ? -5.905 14.204 8.015 1.00 56.53 72 SER A C 1
ATOM 533 O O . SER A 1 72 ? -5.194 14.186 9.018 1.00 56.53 72 SER A O 1
ATOM 535 N N . CYS A 1 73 ? -5.421 14.018 6.790 1.00 53.44 73 CYS A N 1
ATOM 536 C CA . CYS A 1 73 ? -3.999 13.895 6.466 1.00 53.44 73 CYS A CA 1
ATOM 537 C C . CYS A 1 73 ? -3.255 15.247 6.608 1.00 53.44 73 CYS A C 1
ATOM 539 O O . CYS A 1 73 ? -2.339 15.534 5.848 1.00 53.44 73 CYS A O 1
ATOM 541 N N . ASP A 1 74 ? -3.669 16.076 7.570 1.00 55.69 74 ASP A N 1
ATOM 542 C CA . ASP A 1 74 ? -3.062 17.353 7.977 1.00 55.69 74 ASP A CA 1
ATOM 543 C C . ASP A 1 74 ? -1.951 17.111 9.021 1.00 55.69 74 ASP A C 1
ATOM 545 O O . ASP A 1 74 ? -1.617 17.949 9.848 1.00 55.69 74 ASP A O 1
ATOM 549 N N . GLY A 1 75 ? -1.413 15.892 9.046 1.00 48.12 75 GLY A N 1
ATOM 550 C CA . GLY A 1 75 ? -0.198 15.562 9.766 1.00 48.12 75 GLY A CA 1
ATOM 551 C C . GLY A 1 75 ? 0.953 15.631 8.778 1.00 48.12 75 GLY A C 1
ATOM 552 O O . GLY A 1 75 ? 0.961 14.887 7.804 1.00 48.12 75 GLY A O 1
ATOM 553 N N . GLU A 1 76 ? 1.915 16.498 9.064 1.00 44.81 76 GLU A N 1
ATOM 554 C CA . GLU A 1 76 ? 3.185 16.817 8.389 1.00 44.81 76 GLU A CA 1
ATOM 555 C C . GLU A 1 76 ? 4.062 15.629 7.896 1.00 44.81 76 GLU A C 1
ATOM 557 O O . GLU A 1 76 ? 5.153 15.823 7.376 1.00 44.81 76 GLU A O 1
ATOM 562 N N . GLY A 1 77 ? 3.603 14.380 7.968 1.00 44.81 77 GLY A N 1
ATOM 563 C CA . GLY A 1 77 ? 4.294 13.180 7.486 1.00 44.81 77 GLY A CA 1
ATOM 564 C C . GLY A 1 77 ? 4.055 12.850 6.010 1.00 44.81 77 GLY A C 1
ATOM 565 O O . GLY A 1 77 ? 3.982 11.672 5.656 1.00 44.81 77 GLY A O 1
ATOM 566 N N . GLY A 1 78 ? 3.896 13.856 5.145 1.00 43.09 78 GLY A N 1
ATOM 567 C CA . GLY A 1 78 ? 3.890 13.638 3.700 1.00 43.09 78 GLY A CA 1
ATOM 568 C C . GLY A 1 78 ? 5.191 12.944 3.303 1.00 43.09 78 GLY A C 1
ATOM 569 O O . GLY A 1 78 ? 6.268 13.505 3.484 1.00 43.09 78 GLY A O 1
ATOM 570 N N . TRP A 1 79 ? 5.099 11.714 2.793 1.00 48.22 79 TRP A N 1
ATOM 571 C CA . TRP A 1 79 ? 6.220 10.916 2.290 1.00 48.22 79 TRP A CA 1
ATOM 572 C C . TRP A 1 79 ? 6.824 11.574 1.039 1.00 48.22 79 TRP A C 1
ATOM 574 O O . TRP A 1 79 ? 6.637 11.128 -0.090 1.00 48.22 79 TRP A O 1
ATOM 584 N N . GLY A 1 80 ? 7.493 12.702 1.252 1.00 43.22 80 GLY A N 1
ATOM 585 C CA . GLY A 1 80 ? 7.845 13.660 0.218 1.00 43.22 80 GLY A CA 1
ATOM 586 C C . GLY A 1 80 ? 8.259 15.021 0.776 1.00 43.22 80 GLY A C 1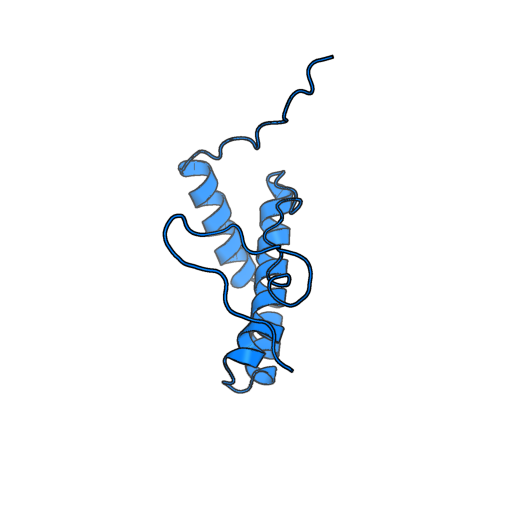
ATOM 587 O O . GLY A 1 80 ? 7.874 16.028 0.199 1.00 43.22 80 GLY A O 1
ATOM 588 N N . ALA A 1 81 ? 9.012 15.085 1.881 1.00 40.97 81 ALA A N 1
ATOM 589 C CA . ALA A 1 81 ? 9.615 16.345 2.333 1.00 40.97 81 ALA A CA 1
ATOM 590 C C . ALA A 1 81 ? 10.875 16.176 3.210 1.00 40.97 81 ALA A C 1
ATOM 592 O O . ALA A 1 81 ? 11.132 16.985 4.088 1.00 40.97 81 ALA A O 1
ATOM 593 N N . GLU A 1 82 ? 11.725 15.183 2.939 1.00 45.38 82 GLU A N 1
ATOM 594 C CA . GLU A 1 82 ? 13.151 15.273 3.306 1.00 45.38 82 GLU A CA 1
ATOM 595 C C . GLU A 1 82 ? 14.002 15.296 2.037 1.00 45.38 82 GLU A C 1
ATOM 597 O O . GLU A 1 82 ? 14.826 14.430 1.756 1.00 45.38 82 GLU A O 1
ATOM 602 N N . ARG A 1 83 ? 13.770 16.312 1.205 1.00 48.00 83 ARG A N 1
ATOM 603 C CA . ARG A 1 83 ? 14.786 16.789 0.268 1.00 48.00 83 ARG A CA 1
ATOM 604 C C . ARG A 1 83 ? 14.572 18.273 0.001 1.00 48.00 83 ARG A C 1
ATOM 606 O O . ARG A 1 83 ? 13.774 18.648 -0.847 1.00 48.00 83 ARG A O 1
ATOM 613 N N . GLY A 1 84 ? 15.359 19.090 0.694 1.00 42.31 84 GLY A N 1
ATOM 614 C CA . GLY A 1 84 ? 15.713 20.428 0.230 1.00 42.31 84 GLY A CA 1
ATOM 615 C C . GLY A 1 84 ? 15.235 21.583 1.103 1.00 42.31 84 GLY A C 1
ATOM 616 O O . GLY A 1 84 ? 14.077 21.966 1.051 1.00 42.31 84 GLY A O 1
ATOM 617 N N . ALA A 1 85 ? 16.222 22.201 1.755 1.00 49.06 85 ALA A N 1
ATOM 618 C CA . ALA A 1 85 ? 16.274 23.599 2.185 1.00 49.06 85 ALA A CA 1
ATOM 619 C C . ALA A 1 85 ? 15.460 24.008 3.427 1.00 49.06 85 ALA A C 1
ATOM 621 O O . ALA A 1 85 ? 14.292 24.362 3.344 1.00 49.06 85 ALA A O 1
ATOM 622 N N . GLY A 1 86 ? 16.157 24.114 4.568 1.00 44.22 86 GLY A N 1
ATOM 623 C CA . GLY A 1 86 ? 15.767 25.075 5.607 1.00 44.22 86 GLY A CA 1
ATOM 624 C C . GLY A 1 86 ? 16.038 24.699 7.061 1.00 44.22 86 GLY A C 1
ATOM 625 O O . GLY A 1 86 ? 15.917 25.567 7.918 1.00 44.22 86 GLY A O 1
ATOM 626 N N . ALA A 1 87 ? 16.417 23.459 7.376 1.00 41.50 87 ALA A N 1
ATOM 627 C CA . ALA A 1 87 ? 16.728 23.095 8.756 1.00 41.50 87 ALA A CA 1
ATOM 628 C C . ALA A 1 87 ? 18.165 23.510 9.100 1.00 41.50 87 ALA A C 1
ATOM 630 O O . ALA A 1 87 ? 19.129 22.802 8.804 1.00 41.50 87 ALA A O 1
ATOM 631 N N . SER A 1 88 ? 18.309 24.687 9.708 1.00 43.72 88 SER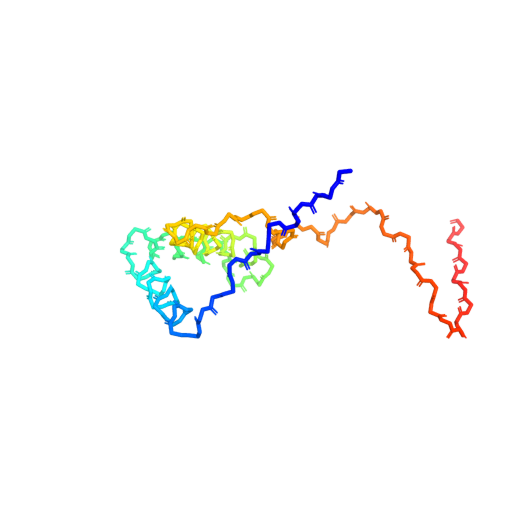 A N 1
ATOM 632 C CA . SER A 1 88 ? 19.512 25.070 10.448 1.00 43.72 88 SER A CA 1
ATOM 633 C C . SER A 1 88 ? 19.917 23.907 11.363 1.00 43.72 88 SER A C 1
ATOM 635 O O . SER A 1 88 ? 19.094 23.499 12.186 1.00 43.72 88 SER A O 1
ATOM 637 N N . PRO A 1 89 ? 21.133 23.342 11.245 1.00 49.19 89 PRO A N 1
ATOM 638 C CA . PRO A 1 89 ? 21.534 22.237 12.098 1.00 49.19 89 PRO A CA 1
ATOM 639 C C . PRO A 1 89 ? 21.609 22.753 13.533 1.00 49.19 89 PRO A C 1
ATOM 641 O O . PRO A 1 89 ? 22.437 23.606 13.861 1.00 49.19 89 PRO A O 1
ATOM 644 N N . THR A 1 90 ? 20.719 22.265 14.391 1.00 56.00 90 THR A N 1
ATOM 645 C CA . THR A 1 90 ? 20.817 22.477 15.831 1.00 56.00 90 THR A CA 1
ATOM 646 C C . THR A 1 90 ? 22.173 21.936 16.295 1.00 56.00 90 THR A C 1
ATOM 648 O O . THR A 1 90 ? 22.504 20.783 16.004 1.00 56.00 90 THR A O 1
ATOM 651 N N . PRO A 1 91 ? 23.005 22.748 16.971 1.00 49.66 91 PRO A N 1
ATOM 652 C CA . PRO A 1 91 ? 24.326 22.309 17.386 1.00 49.66 91 PRO A CA 1
ATOM 653 C C . PRO A 1 91 ? 24.205 21.195 18.428 1.00 49.66 91 PRO A C 1
ATOM 655 O O . PRO A 1 91 ? 23.534 21.345 19.449 1.00 49.66 91 PRO A O 1
ATOM 658 N N . ILE A 1 92 ? 24.882 20.078 18.165 1.00 58.81 92 ILE A N 1
ATOM 659 C CA . ILE A 1 92 ? 25.065 18.993 19.127 1.00 58.81 92 ILE A CA 1
ATOM 660 C C . ILE A 1 92 ? 26.034 19.521 20.199 1.00 58.81 92 ILE A C 1
ATOM 662 O O . ILE A 1 92 ? 27.161 19.893 19.849 1.00 58.81 92 ILE A O 1
ATOM 666 N N . PRO A 1 93 ? 25.646 19.601 21.485 1.00 48.41 93 PRO A N 1
ATOM 667 C CA . PRO A 1 93 ? 26.529 20.122 22.521 1.00 48.41 93 PRO A CA 1
ATOM 668 C C . PRO A 1 93 ? 27.794 19.255 22.609 1.00 48.41 93 PRO A C 1
ATOM 670 O O . PRO A 1 93 ? 27.721 18.065 22.905 1.00 48.41 93 PRO A O 1
ATOM 673 N N . GLY A 1 94 ? 28.951 19.857 22.315 1.00 61.75 94 GLY A N 1
ATOM 674 C CA . GLY A 1 94 ? 30.267 19.205 22.362 1.00 61.75 94 GLY A CA 1
ATOM 675 C C . GLY A 1 94 ? 30.950 18.971 21.009 1.00 61.75 94 GLY A C 1
ATOM 676 O O . GLY A 1 94 ? 32.118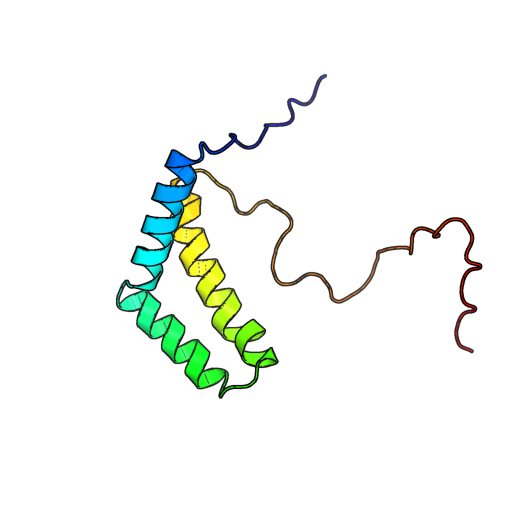 18.592 21.004 1.00 61.75 94 GLY A O 1
ATOM 677 N N . PHE A 1 95 ? 30.287 19.234 19.877 1.00 55.16 95 PHE A N 1
ATOM 678 C CA . PHE A 1 95 ? 30.909 19.136 18.549 1.00 55.16 95 PHE A CA 1
ATOM 679 C C . PHE A 1 95 ? 31.081 20.520 17.902 1.00 55.16 95 PHE A C 1
ATOM 681 O O . PHE A 1 95 ? 30.098 21.252 17.769 1.00 55.16 95 PHE A O 1
ATOM 688 N N . PRO A 1 96 ? 32.302 20.908 17.481 1.00 62.75 96 PRO A N 1
ATOM 689 C CA . PRO A 1 96 ? 32.498 22.160 16.761 1.00 62.75 96 PRO A CA 1
ATOM 690 C C . PRO A 1 96 ? 31.852 22.091 15.362 1.00 62.75 96 PRO A C 1
ATOM 692 O O . PRO A 1 96 ? 31.887 21.036 14.720 1.00 62.75 96 PRO A O 1
ATOM 695 N N . PRO A 1 97 ? 31.270 23.198 14.864 1.00 64.06 97 PRO A N 1
ATOM 696 C CA . PRO A 1 97 ? 30.640 23.233 13.549 1.00 64.06 97 PRO A CA 1
ATOM 697 C C . PRO A 1 97 ? 31.672 23.042 12.429 1.00 64.06 97 PRO A C 1
ATOM 699 O O . PRO A 1 97 ? 32.780 23.578 12.470 1.00 64.06 97 PRO A O 1
ATOM 702 N N . ARG A 1 98 ? 31.291 22.269 11.407 1.00 63.81 98 ARG A N 1
ATOM 703 C CA . ARG A 1 98 ? 32.115 21.988 10.224 1.00 63.81 98 ARG A CA 1
ATOM 704 C C . ARG A 1 98 ? 32.321 23.272 9.398 1.00 63.81 98 ARG A C 1
ATOM 706 O O . ARG A 1 98 ? 31.337 23.973 9.160 1.00 63.81 98 ARG A O 1
ATOM 713 N N . PRO A 1 99 ? 33.545 23.580 8.923 1.00 61.88 99 PRO A N 1
ATOM 714 C CA . PRO A 1 99 ? 33.775 24.751 8.082 1.00 61.88 99 PRO A CA 1
ATOM 715 C C . PRO A 1 99 ? 33.071 24.615 6.716 1.00 61.88 99 PRO A C 1
ATOM 717 O O . PRO A 1 99 ? 32.939 23.495 6.203 1.00 61.88 99 PRO A O 1
ATOM 720 N N . PRO A 1 100 ? 32.611 25.734 6.124 1.00 64.69 100 PRO A N 1
ATOM 721 C CA . PRO A 1 100 ? 31.977 25.733 4.810 1.00 64.69 100 PRO A CA 1
ATOM 722 C C . PRO A 1 100 ? 32.988 25.393 3.698 1.00 64.69 100 PRO A C 1
ATOM 724 O O . PRO A 1 100 ? 34.181 25.668 3.851 1.00 64.69 100 PRO A O 1
ATOM 727 N N . PRO A 1 101 ? 32.536 24.785 2.585 1.00 62.44 101 PRO A N 1
ATOM 728 C CA . PRO A 1 101 ? 33.388 24.552 1.421 1.00 62.44 101 PRO A CA 1
ATOM 729 C C . PRO A 1 101 ? 33.764 25.881 0.739 1.00 62.44 101 PRO A C 1
ATOM 731 O O . PRO A 1 101 ? 32.968 26.820 0.750 1.00 62.44 101 PRO A O 1
ATOM 734 N N . SER A 1 102 ? 34.986 25.941 0.193 1.00 67.06 102 SER A N 1
ATOM 735 C CA . SER A 1 102 ? 35.545 27.078 -0.562 1.00 67.06 102 SER A CA 1
ATOM 736 C C . SER A 1 102 ? 34.888 27.284 -1.920 1.00 67.06 102 SER A C 1
ATOM 738 O O . SER A 1 102 ? 34.501 26.266 -2.538 1.00 67.06 102 SER A O 1
#